Protein AF-A0A521THS9-F1 (afdb_monomer)

Mean predicted aligned error: 7.52 Å

Sequence (151 aa):
MSDEANQNALSSLLKSAKRLSQASDAANALISSIQASLVEANFGIEHWAYNDPLEISDNDAGEEEHLVLGFYKSSSGWCLATKMCAHGEDEEGTHIRSWSWNPLLKAPRETRIEALRIMPKFLASLEGRIQQATSQVETAVQKLALQREEK

Foldseek 3Di:
DVPVVVVVVVVVVVVVVVVLVVVLVVLLVVQVVVFVVVQVVVLPDKDKPPDPPPDPPPDDQDWDKDKIWIFDQDPVGTAIKIWIWTWGQDPVGIDIDIDDIDGLSPDDSVSSVVCVVCVVVRVVVVVVVSVVVVVVVVVVVVVVVVVVVVD

Structure (mmCIF, N/CA/C/O backbone):
data_AF-A0A521THS9-F1
#
_entry.id   AF-A0A521THS9-F1
#
loop_
_atom_site.group_PDB
_atom_site.id
_atom_site.type_symbol
_atom_site.label_atom_id
_atom_site.label_alt_id
_atom_site.label_comp_id
_atom_site.label_asym_id
_atom_site.label_entity_id
_atom_site.label_seq_id
_atom_site.pdbx_PDB_ins_code
_atom_site.Cartn_x
_atom_site.Cartn_y
_atom_site.Cartn_z
_atom_site.occupancy
_atom_site.B_iso_or_equiv
_atom_site.auth_seq_id
_atom_site.auth_comp_id
_atom_site.auth_asym_id
_atom_site.auth_atom_id
_atom_site.pdbx_PDB_model_num
ATOM 1 N N . MET A 1 1 ? 33.230 -9.260 -35.209 1.00 58.72 1 MET A N 1
ATOM 2 C CA . MET A 1 1 ? 32.559 -7.993 -34.829 1.00 58.72 1 MET A CA 1
ATOM 3 C C . MET A 1 1 ? 31.256 -8.200 -34.043 1.00 58.72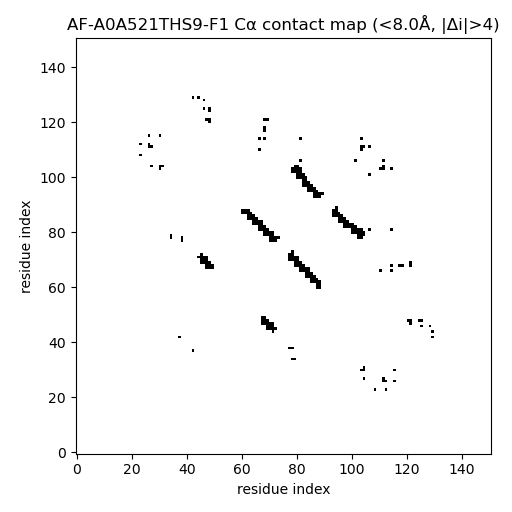 1 MET A C 1
ATOM 5 O O . MET A 1 1 ? 30.845 -7.266 -33.373 1.00 58.72 1 MET A O 1
ATOM 9 N N . SER A 1 2 ? 30.616 -9.381 -34.061 1.00 74.25 2 SER A N 1
ATOM 10 C CA . SER A 1 2 ? 29.400 -9.668 -33.270 1.00 74.25 2 SER A CA 1
ATOM 11 C C . SER A 1 2 ? 29.660 -9.835 -31.770 1.00 74.25 2 SER A C 1
ATOM 13 O O . SER A 1 2 ? 28.867 -9.380 -30.955 1.00 74.25 2 SER A O 1
ATOM 15 N N . ASP A 1 3 ? 30.776 -10.461 -31.399 1.00 82.69 3 ASP A N 1
ATOM 16 C CA . ASP A 1 3 ? 30.990 -10.898 -30.013 1.00 82.69 3 ASP A CA 1
ATOM 17 C C . ASP A 1 3 ? 31.348 -9.739 -29.083 1.00 82.69 3 ASP A C 1
ATOM 19 O O . ASP A 1 3 ? 30.838 -9.662 -27.970 1.00 82.69 3 ASP A O 1
ATOM 23 N N . GLU A 1 4 ? 32.141 -8.782 -29.562 1.00 88.94 4 GLU A N 1
ATOM 24 C CA . GLU A 1 4 ? 32.456 -7.553 -28.828 1.00 88.94 4 GLU A CA 1
ATOM 25 C C . GLU A 1 4 ? 31.216 -6.655 -28.669 1.00 88.94 4 GLU A C 1
ATOM 27 O O . GLU A 1 4 ? 30.963 -6.118 -27.591 1.00 88.94 4 GLU A O 1
ATOM 32 N N . ALA A 1 5 ? 30.380 -6.553 -29.710 1.00 90.31 5 ALA A N 1
ATOM 33 C CA . ALA A 1 5 ? 29.107 -5.837 -29.638 1.00 90.31 5 ALA A CA 1
ATOM 34 C C . ALA A 1 5 ? 28.151 -6.482 -28.617 1.00 90.31 5 ALA A C 1
ATOM 36 O O . ALA A 1 5 ? 27.562 -5.781 -27.792 1.00 90.31 5 ALA A O 1
ATOM 37 N N . ASN A 1 6 ? 28.060 -7.816 -28.609 1.00 92.12 6 ASN A N 1
ATOM 38 C CA . ASN A 1 6 ? 27.250 -8.567 -27.650 1.00 92.12 6 ASN A CA 1
ATOM 39 C C . ASN A 1 6 ? 27.776 -8.427 -26.211 1.00 92.12 6 ASN A C 1
ATOM 41 O O . ASN A 1 6 ? 26.988 -8.231 -25.284 1.00 92.12 6 ASN A O 1
ATOM 45 N N . GLN A 1 7 ? 29.097 -8.465 -26.006 1.00 94.12 7 GLN A N 1
ATOM 46 C CA . GLN A 1 7 ? 29.713 -8.254 -24.690 1.00 94.12 7 GLN A CA 1
ATOM 47 C C . GLN A 1 7 ? 29.462 -6.836 -24.160 1.00 94.12 7 GLN A C 1
ATOM 49 O O . GLN A 1 7 ? 29.123 -6.662 -22.985 1.00 94.12 7 GLN A O 1
ATOM 54 N N . ASN A 1 8 ? 29.552 -5.823 -25.025 1.00 93.44 8 ASN A N 1
ATOM 55 C CA . ASN A 1 8 ? 29.249 -4.439 -24.666 1.00 93.44 8 ASN A CA 1
ATOM 56 C C . ASN A 1 8 ? 27.765 -4.248 -24.312 1.00 93.44 8 ASN A C 1
ATOM 58 O O . ASN A 1 8 ? 27.454 -3.615 -23.296 1.00 93.44 8 ASN A O 1
ATOM 62 N N . ALA A 1 9 ? 26.850 -4.839 -25.088 1.00 93.88 9 ALA A N 1
ATOM 63 C CA . ALA A 1 9 ? 25.415 -4.808 -24.809 1.00 93.88 9 ALA A CA 1
ATOM 64 C C . ALA A 1 9 ? 25.079 -5.470 -23.462 1.00 93.88 9 ALA A C 1
ATOM 66 O O . ALA A 1 9 ? 24.365 -4.885 -22.643 1.00 93.88 9 ALA A O 1
ATOM 67 N N . LEU A 1 10 ? 25.660 -6.642 -23.184 1.00 95.50 10 LEU A N 1
ATOM 68 C CA . LEU A 1 10 ? 25.470 -7.349 -21.918 1.00 95.50 10 LEU A CA 1
ATOM 69 C C . LEU A 1 10 ? 26.016 -6.548 -20.726 1.00 95.50 10 LEU A C 1
ATOM 71 O O . LEU A 1 10 ? 25.335 -6.408 -19.711 1.00 95.50 10 LEU A O 1
ATOM 75 N N . SER A 1 11 ? 27.212 -5.969 -20.851 1.00 95.19 11 SER A N 1
ATOM 76 C CA . SER A 1 11 ? 27.802 -5.111 -19.813 1.00 95.19 11 SER A CA 1
ATOM 77 C C . SER A 1 11 ? 26.915 -3.901 -19.497 1.00 95.19 11 SER A C 1
ATOM 79 O O . SER A 1 11 ? 26.701 -3.565 -18.328 1.00 95.19 11 SER A O 1
ATOM 81 N N . SER A 1 12 ? 26.342 -3.272 -20.527 1.00 95.62 12 SER A N 1
ATOM 82 C CA . SER A 1 12 ? 25.393 -2.165 -20.368 1.00 95.62 12 SER A CA 1
ATOM 83 C C . SER A 1 12 ? 24.108 -2.607 -19.655 1.00 95.62 12 SER A C 1
ATOM 85 O O . SER A 1 12 ? 23.692 -1.977 -18.679 1.00 95.62 12 SER A O 1
ATOM 87 N N . LEU A 1 13 ? 23.527 -3.740 -20.064 1.00 96.44 13 LEU A N 1
ATOM 88 C CA . LEU A 1 13 ? 22.335 -4.312 -19.434 1.00 96.44 13 LEU A CA 1
ATOM 89 C C . LEU A 1 13 ? 22.564 -4.615 -17.946 1.00 96.44 13 LEU A C 1
ATOM 91 O O . LEU A 1 13 ? 21.746 -4.237 -17.109 1.00 96.44 13 LEU A O 1
ATOM 95 N N . LEU A 1 14 ? 23.697 -5.232 -17.597 1.00 97.25 14 LEU A N 1
ATOM 96 C CA . LEU A 1 14 ? 24.047 -5.553 -16.209 1.00 97.25 14 LEU A CA 1
ATOM 97 C C . LEU A 1 14 ? 24.211 -4.294 -15.344 1.00 97.25 14 LEU A C 1
ATOM 99 O O . LEU A 1 14 ? 23.774 -4.273 -14.190 1.00 97.25 14 LEU A O 1
ATOM 103 N N . LYS A 1 15 ? 24.785 -3.215 -15.895 1.00 96.94 15 LYS A N 1
ATOM 104 C CA . LYS A 1 15 ? 24.865 -1.914 -15.206 1.00 96.94 15 LYS A CA 1
ATOM 105 C C . LYS A 1 15 ? 23.474 -1.333 -14.939 1.00 96.94 15 LYS A C 1
ATOM 107 O O . LYS A 1 15 ? 23.216 -0.875 -13.824 1.00 96.94 15 LYS A O 1
ATOM 112 N N . SER A 1 16 ? 22.576 -1.381 -15.922 1.00 96.00 16 SER A N 1
ATOM 113 C CA . SER A 1 16 ? 21.187 -0.928 -15.770 1.00 96.00 16 SER A CA 1
ATOM 114 C C . SER A 1 16 ? 20.418 -1.768 -14.749 1.00 96.00 16 SER A C 1
ATOM 116 O O . SER A 1 16 ? 19.759 -1.211 -13.872 1.00 96.00 16 SER A O 1
ATOM 118 N N . ALA A 1 17 ? 20.574 -3.093 -14.779 1.00 95.31 17 ALA A N 1
ATOM 119 C CA . ALA A 1 17 ? 19.963 -3.999 -13.809 1.00 95.31 17 ALA A CA 1
ATOM 120 C C . ALA A 1 17 ? 20.438 -3.715 -12.374 1.00 95.31 17 ALA A C 1
ATOM 122 O O . ALA A 1 17 ? 19.628 -3.688 -11.445 1.00 95.31 17 ALA A O 1
ATOM 123 N N . LYS A 1 18 ? 21.735 -3.430 -12.186 1.00 96.06 18 LYS A N 1
ATOM 124 C CA . LYS A 1 18 ? 22.288 -3.041 -10.880 1.00 96.06 18 LYS A CA 1
ATOM 125 C C . LYS A 1 18 ? 21.671 -1.739 -10.367 1.00 96.06 18 LYS A C 1
ATOM 127 O O . LYS A 1 18 ? 21.271 -1.680 -9.207 1.00 96.06 18 LYS A O 1
ATOM 132 N N . ARG A 1 19 ? 21.552 -0.723 -11.228 1.00 95.31 19 ARG A N 1
ATOM 133 C CA . ARG A 1 19 ? 20.900 0.554 -10.885 1.00 95.31 19 ARG A CA 1
ATOM 134 C C . ARG A 1 19 ? 19.435 0.360 -10.494 1.00 95.31 19 ARG A C 1
ATOM 136 O O . ARG A 1 19 ? 19.011 0.881 -9.467 1.00 95.31 19 ARG A O 1
ATOM 143 N N . LEU A 1 20 ? 18.684 -0.426 -11.269 1.00 92.25 20 LEU A N 1
ATOM 144 C CA . LEU A 1 20 ? 17.288 -0.747 -10.966 1.00 92.25 20 LEU A CA 1
ATOM 145 C C . LEU A 1 20 ? 17.150 -1.480 -9.625 1.00 92.25 20 LEU A C 1
ATOM 147 O O . LEU A 1 20 ? 16.238 -1.180 -8.861 1.00 92.25 20 LEU A O 1
ATOM 151 N N . SER A 1 21 ? 18.059 -2.410 -9.316 1.00 92.75 21 SER A N 1
ATOM 152 C CA . SER A 1 21 ? 18.060 -3.094 -8.019 1.00 92.75 21 SER A CA 1
ATOM 153 C C . SER A 1 21 ? 18.252 -2.108 -6.869 1.00 92.75 21 SER A C 1
ATOM 155 O O . SER A 1 21 ? 17.438 -2.091 -5.957 1.00 92.75 21 SER A O 1
ATOM 157 N N . GLN A 1 22 ? 19.258 -1.231 -6.957 1.00 93.56 22 GLN A N 1
ATOM 158 C CA . GLN A 1 22 ? 19.535 -0.229 -5.922 1.00 93.56 22 GLN A CA 1
ATOM 159 C C . GLN A 1 22 ? 18.347 0.720 -5.701 1.00 93.56 22 GLN A C 1
ATOM 161 O O . GLN A 1 22 ? 17.970 0.992 -4.563 1.00 93.56 22 GLN A O 1
ATOM 166 N N . ALA A 1 23 ? 17.720 1.192 -6.782 1.00 91.81 23 ALA A N 1
ATOM 167 C CA . ALA A 1 23 ? 16.517 2.017 -6.689 1.00 91.81 23 ALA A CA 1
ATOM 168 C C . ALA A 1 23 ? 15.331 1.241 -6.083 1.00 91.81 23 ALA A C 1
ATOM 170 O O . ALA A 1 23 ? 14.595 1.774 -5.253 1.00 91.81 23 ALA A O 1
ATOM 171 N N . SER A 1 24 ? 15.167 -0.036 -6.446 1.00 91.56 24 SER A N 1
ATOM 172 C CA . SER A 1 24 ? 14.142 -0.906 -5.861 1.00 91.56 24 SER A CA 1
ATOM 173 C C . SER A 1 24 ? 14.371 -1.166 -4.369 1.00 91.56 24 SER A C 1
ATOM 175 O O . SER A 1 24 ? 13.393 -1.374 -3.652 1.00 91.56 24 SER A O 1
ATOM 177 N N . ASP A 1 25 ? 15.615 -1.201 -3.897 1.00 93.19 25 ASP A N 1
ATOM 178 C CA . ASP A 1 25 ? 15.917 -1.401 -2.477 1.00 93.19 25 ASP A CA 1
ATOM 179 C C . ASP A 1 25 ? 15.510 -0.167 -1.662 1.00 93.19 25 ASP A C 1
ATOM 181 O O . ASP A 1 25 ? 14.880 -0.295 -0.611 1.00 93.19 25 ASP A O 1
ATOM 185 N N . ALA A 1 26 ? 15.757 1.034 -2.196 1.00 93.00 26 ALA A N 1
ATOM 186 C CA . ALA A 1 26 ? 15.265 2.279 -1.607 1.00 93.00 26 ALA A CA 1
ATOM 187 C C . ALA A 1 26 ? 13.726 2.331 -1.571 1.00 93.00 26 ALA A C 1
ATOM 189 O O . ALA A 1 26 ? 13.142 2.689 -0.548 1.00 93.00 26 ALA A O 1
ATOM 190 N N . ALA A 1 27 ? 13.060 1.902 -2.650 1.00 93.62 27 ALA A N 1
ATOM 191 C CA . ALA A 1 27 ? 11.602 1.783 -2.691 1.00 93.62 27 ALA A CA 1
ATOM 192 C C . ALA A 1 27 ? 11.068 0.828 -1.605 1.00 93.62 27 ALA A C 1
ATOM 194 O O . ALA A 1 27 ? 10.101 1.148 -0.916 1.00 93.62 27 ALA A O 1
ATOM 195 N N . ASN A 1 28 ? 11.724 -0.317 -1.397 1.00 95.81 28 ASN A N 1
ATOM 196 C CA . ASN A 1 28 ? 11.360 -1.269 -0.344 1.00 95.81 28 ASN A CA 1
ATOM 197 C C . ASN A 1 28 ? 11.517 -0.697 1.058 1.00 95.81 28 ASN A C 1
ATOM 199 O O . ASN A 1 28 ? 10.644 -0.915 1.901 1.00 95.81 28 ASN A O 1
ATOM 203 N N . ALA A 1 29 ? 12.611 0.021 1.310 1.00 96.38 29 ALA A N 1
ATOM 204 C CA . ALA A 1 29 ? 12.836 0.673 2.591 1.00 96.38 29 ALA A CA 1
ATOM 205 C C . ALA A 1 29 ? 11.719 1.684 2.889 1.00 96.38 29 ALA A C 1
ATOM 207 O O . ALA A 1 29 ? 11.156 1.670 3.983 1.00 96.38 29 ALA A O 1
ATOM 208 N N . LEU A 1 30 ? 11.330 2.487 1.893 1.00 97.25 30 LEU A N 1
ATOM 209 C CA . LEU A 1 30 ? 10.247 3.458 2.034 1.00 97.25 30 LEU A CA 1
ATOM 210 C C . LEU A 1 30 ? 8.893 2.783 2.299 1.00 97.25 30 LEU A C 1
ATOM 212 O O . LEU A 1 30 ? 8.213 3.145 3.255 1.00 97.25 30 LEU A O 1
ATOM 216 N N . ILE A 1 31 ? 8.523 1.766 1.512 1.00 97.94 31 ILE A N 1
ATOM 217 C CA . ILE A 1 31 ? 7.279 1.001 1.721 1.00 97.94 31 ILE A CA 1
ATOM 218 C C . ILE A 1 31 ? 7.255 0.375 3.120 1.00 97.94 31 ILE A C 1
ATOM 220 O O . ILE A 1 31 ? 6.235 0.433 3.804 1.00 97.94 31 ILE A O 1
ATOM 224 N N . SER A 1 32 ? 8.377 -0.203 3.558 1.00 97.88 32 SER A N 1
ATOM 225 C CA . SER A 1 32 ? 8.487 -0.824 4.882 1.00 97.88 32 SER A CA 1
ATOM 226 C C . SER A 1 32 ? 8.309 0.202 5.997 1.00 97.88 32 SER A C 1
ATOM 228 O O . SER A 1 32 ? 7.576 -0.061 6.946 1.00 97.88 32 SER A O 1
ATOM 230 N N . SER A 1 33 ? 8.927 1.380 5.859 1.00 98.25 33 SER A N 1
ATOM 231 C CA . SER A 1 33 ? 8.786 2.481 6.815 1.00 98.25 33 SER A CA 1
ATOM 232 C C . SER A 1 33 ? 7.337 2.951 6.917 1.00 98.25 33 SER A C 1
ATOM 234 O O . SER A 1 33 ? 6.815 3.061 8.021 1.00 98.25 33 SER A O 1
ATOM 236 N N . ILE A 1 34 ? 6.670 3.185 5.781 1.00 97.75 34 ILE A N 1
ATOM 237 C CA . ILE A 1 34 ? 5.267 3.623 5.758 1.00 97.75 34 ILE A CA 1
ATOM 238 C C . ILE A 1 34 ? 4.374 2.561 6.399 1.00 97.75 34 ILE A C 1
ATOM 240 O O . ILE A 1 34 ? 3.568 2.880 7.269 1.00 97.75 34 ILE A O 1
ATOM 244 N N . GLN A 1 35 ? 4.530 1.291 6.012 1.00 97.44 35 GLN A N 1
ATOM 245 C CA . GLN A 1 35 ? 3.747 0.205 6.596 1.00 97.44 35 GLN A CA 1
ATOM 246 C C . GLN A 1 35 ? 3.943 0.121 8.112 1.00 97.44 35 GLN A C 1
ATOM 248 O O . GLN A 1 35 ? 2.959 -0.031 8.828 1.00 97.44 35 GLN A O 1
ATOM 253 N N . ALA A 1 36 ? 5.181 0.225 8.601 1.00 97.69 36 ALA A N 1
ATOM 254 C CA . ALA A 1 36 ? 5.469 0.194 10.031 1.00 97.69 36 ALA A CA 1
ATOM 255 C C . ALA A 1 36 ? 4.741 1.323 10.773 1.00 97.69 36 ALA A C 1
ATOM 257 O O . ALA A 1 36 ? 4.049 1.043 11.748 1.00 97.69 36 ALA A O 1
ATOM 258 N N . SER A 1 37 ? 4.802 2.556 10.261 1.00 97.75 37 SER A N 1
ATOM 259 C CA . SER A 1 37 ? 4.088 3.696 10.849 1.00 97.75 37 SER A CA 1
ATOM 260 C C . SER A 1 37 ? 2.568 3.502 10.855 1.00 97.75 37 SER A C 1
ATOM 262 O O . SER A 1 37 ? 1.913 3.813 11.846 1.00 97.75 37 SER A O 1
ATOM 264 N N . LEU A 1 38 ? 1.990 2.948 9.783 1.00 96.50 38 LEU A N 1
ATOM 265 C CA . LEU A 1 38 ? 0.552 2.652 9.729 1.00 96.50 38 LEU A CA 1
ATOM 266 C C . LEU A 1 38 ? 0.143 1.562 10.731 1.00 96.50 38 LEU A C 1
ATOM 268 O O . LEU A 1 38 ? -0.906 1.663 11.361 1.00 96.50 38 LEU A O 1
ATOM 272 N N . VAL A 1 39 ? 0.966 0.523 10.891 1.00 96.62 39 VAL A N 1
ATOM 273 C CA . VAL A 1 39 ? 0.731 -0.544 11.875 1.00 96.62 39 VAL A CA 1
ATOM 274 C C . VAL A 1 39 ? 0.832 -0.002 13.300 1.00 96.62 39 VAL A C 1
ATOM 276 O O . VAL A 1 39 ? -0.022 -0.315 14.126 1.00 96.62 39 VAL A O 1
ATOM 279 N N . GLU A 1 40 ? 1.841 0.823 13.579 1.00 97.44 40 GLU A N 1
ATOM 280 C CA . GLU A 1 40 ? 2.059 1.455 14.884 1.00 97.44 40 GLU A CA 1
ATOM 281 C C . GLU A 1 40 ? 0.904 2.383 15.277 1.00 97.44 40 GLU A C 1
ATOM 283 O O . GLU A 1 40 ? 0.475 2.373 16.429 1.00 97.44 40 GLU A O 1
ATOM 288 N N . ALA A 1 41 ? 0.336 3.114 14.312 1.00 96.25 41 ALA A N 1
ATOM 289 C CA . ALA A 1 41 ? -0.829 3.967 14.537 1.00 96.25 41 ALA A CA 1
ATOM 290 C C . ALA A 1 41 ? -2.084 3.191 14.989 1.00 96.25 41 ALA A C 1
ATOM 292 O O . ALA A 1 41 ? -3.002 3.793 15.541 1.00 96.25 41 ALA A O 1
ATOM 293 N N . ASN A 1 42 ? -2.133 1.869 14.770 1.00 93.88 42 ASN A N 1
ATOM 294 C CA . ASN A 1 42 ? -3.132 0.946 15.317 1.00 93.88 42 ASN A CA 1
ATOM 295 C C . ASN A 1 42 ? -4.603 1.394 15.153 1.00 93.88 42 ASN A C 1
ATOM 297 O O . ASN A 1 42 ? -5.444 1.156 16.018 1.00 93.88 42 ASN A O 1
ATOM 301 N N . PHE A 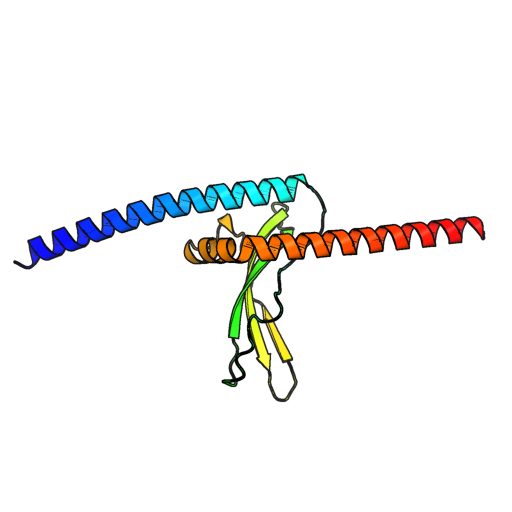1 43 ? -4.942 2.023 14.026 1.00 90.81 43 PHE A N 1
ATOM 302 C CA . PHE A 1 43 ? -6.306 2.501 13.762 1.00 90.81 43 PHE A CA 1
ATOM 303 C C . PHE A 1 43 ? -7.309 1.369 13.471 1.00 90.81 43 PHE A C 1
ATOM 305 O O . PHE A 1 43 ? -8.514 1.588 13.519 1.00 90.81 43 PHE A O 1
ATOM 312 N N . GLY A 1 44 ? -6.834 0.152 13.178 1.00 90.56 44 GLY A N 1
ATOM 313 C CA . GLY A 1 44 ? -7.669 -1.056 13.153 1.00 90.56 44 GLY A CA 1
ATOM 314 C C . GLY A 1 44 ? -8.738 -1.114 12.055 1.00 90.56 44 GLY A C 1
ATOM 315 O O . GLY A 1 44 ? -9.674 -1.901 12.176 1.00 90.56 44 GLY A O 1
ATOM 316 N N . ILE A 1 45 ? -8.611 -0.312 10.996 1.00 93.00 45 ILE A N 1
ATOM 317 C CA . ILE A 1 45 ? -9.562 -0.257 9.882 1.00 93.00 45 ILE A CA 1
ATOM 318 C C . ILE A 1 45 ? -8.903 -0.648 8.562 1.00 93.00 45 ILE A C 1
ATOM 320 O O . ILE A 1 45 ? -7.786 -0.236 8.254 1.00 93.00 45 ILE A O 1
ATOM 324 N N . GLU A 1 46 ? -9.615 -1.452 7.776 1.00 95.06 46 GLU A N 1
ATOM 325 C CA . GLU A 1 46 ? -9.227 -1.741 6.399 1.00 95.06 46 GLU A CA 1
ATOM 326 C C . GLU A 1 46 ? -9.624 -0.587 5.486 1.00 95.06 46 GLU A C 1
ATOM 328 O O . GLU A 1 46 ? -10.685 0.023 5.649 1.00 95.06 46 GLU A O 1
ATOM 333 N N . HIS A 1 47 ? -8.770 -0.308 4.507 1.00 94.38 47 HIS A N 1
ATOM 334 C CA . HIS A 1 47 ? -9.025 0.716 3.506 1.00 94.38 47 HIS A CA 1
ATOM 335 C C . HIS A 1 47 ? -8.364 0.342 2.191 1.00 94.38 47 HIS A C 1
ATOM 337 O O . HIS A 1 47 ? -7.186 -0.004 2.161 1.00 94.38 47 HIS A O 1
ATOM 343 N N . TRP A 1 48 ? -9.106 0.462 1.102 1.00 92.94 48 TRP A N 1
ATOM 344 C CA . TRP A 1 48 ? -8.588 0.339 -0.253 1.00 92.94 48 TRP A CA 1
ATOM 345 C C . TRP A 1 48 ? -8.820 1.681 -0.931 1.00 92.94 48 TRP A C 1
ATOM 347 O O . TRP A 1 48 ? -9.963 2.132 -0.984 1.00 92.94 48 TRP A O 1
ATOM 357 N N . ALA A 1 49 ? -7.762 2.316 -1.444 1.00 85.00 49 ALA A N 1
ATOM 358 C CA . ALA A 1 49 ? -7.908 3.498 -2.287 1.00 85.00 49 ALA A CA 1
ATOM 359 C C . ALA A 1 49 ? -8.419 3.062 -3.657 1.00 85.00 49 ALA A C 1
ATOM 361 O O . ALA A 1 49 ? -7.681 3.020 -4.641 1.00 85.00 49 ALA A O 1
ATOM 362 N N . TYR A 1 50 ? -9.705 2.732 -3.695 1.00 69.44 50 TYR A N 1
ATOM 363 C CA . TYR A 1 50 ? -10.515 2.953 -4.872 1.00 69.44 50 TYR A CA 1
ATOM 364 C C . TYR A 1 50 ? -10.544 4.464 -5.057 1.00 69.44 50 TYR A C 1
ATOM 366 O O . TYR A 1 50 ? -11.385 5.155 -4.489 1.00 69.44 50 TYR A O 1
ATOM 374 N N . ASN A 1 51 ? -9.556 5.001 -5.771 1.00 53.09 51 ASN A N 1
ATOM 375 C CA . ASN A 1 51 ? -9.838 6.257 -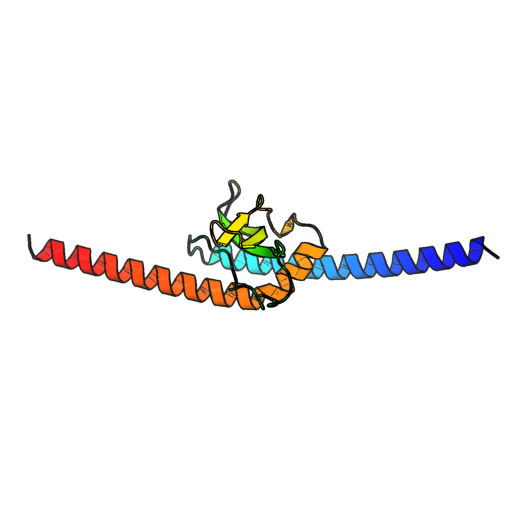6.432 1.00 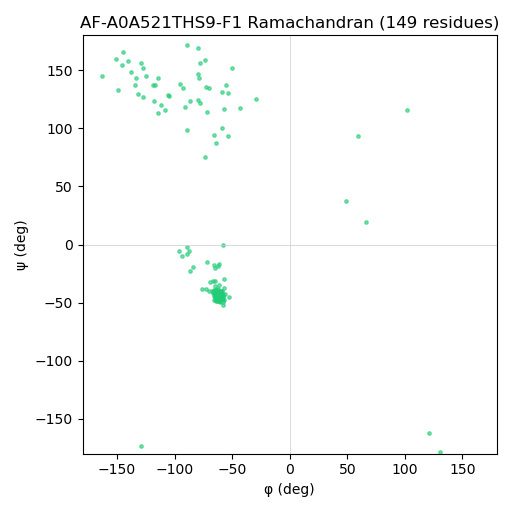53.09 51 ASN A CA 1
ATOM 376 C C . ASN A 1 51 ? -11.028 5.967 -7.345 1.00 53.09 51 ASN A C 1
ATOM 378 O O . ASN A 1 51 ? -11.019 4.965 -8.067 1.00 53.09 51 ASN A O 1
ATOM 382 N N . ASP A 1 52 ? -12.029 6.839 -7.267 1.00 45.94 52 ASP A N 1
ATOM 383 C CA . ASP A 1 52 ? -12.870 7.190 -8.407 1.00 45.94 52 ASP A CA 1
ATOM 384 C C . ASP A 1 52 ? -12.018 7.035 -9.679 1.00 45.94 52 ASP A C 1
ATOM 386 O O . ASP A 1 52 ? -10.890 7.557 -9.672 1.00 45.94 52 ASP A O 1
ATOM 390 N N . PRO A 1 53 ? -12.456 6.248 -10.681 1.00 41.00 53 PRO A N 1
ATOM 391 C CA . PRO A 1 53 ? -11.660 5.951 -11.867 1.00 41.00 53 PRO A CA 1
ATOM 392 C C . PRO A 1 53 ? -10.987 7.235 -12.347 1.00 41.00 53 PRO A C 1
ATOM 394 O O . PRO A 1 53 ? -11.644 8.244 -12.607 1.00 41.00 53 PRO A O 1
ATOM 397 N N . LEU A 1 54 ? -9.651 7.234 -12.325 1.00 37.72 54 LEU A N 1
ATOM 398 C CA . LEU A 1 54 ? -8.859 8.348 -12.824 1.00 37.72 54 LEU A CA 1
ATOM 399 C C . LEU A 1 54 ? -9.124 8.401 -14.324 1.00 37.72 54 LEU A C 1
ATOM 401 O O . LEU A 1 54 ? -8.476 7.674 -15.058 1.00 37.72 54 LEU A O 1
ATOM 405 N N . GLU A 1 55 ? -10.094 9.227 -14.711 1.00 39.69 55 GLU A N 1
ATOM 406 C CA . GLU A 1 55 ? -10.606 9.358 -16.074 1.00 39.69 55 GLU A CA 1
ATOM 407 C C . GLU A 1 55 ? -11.165 8.032 -16.609 1.00 39.69 55 GLU A C 1
ATOM 409 O O . GLU A 1 55 ? -10.451 7.239 -17.211 1.00 39.69 55 GLU A O 1
ATOM 414 N N . ILE A 1 56 ? -12.480 7.822 -16.456 1.00 44.16 56 ILE A N 1
ATOM 415 C CA . ILE A 1 56 ? -13.203 7.019 -17.449 1.00 44.16 56 ILE A CA 1
ATOM 416 C C . ILE A 1 56 ? -12.976 7.760 -18.766 1.00 44.16 56 ILE A C 1
ATOM 418 O O . ILE A 1 56 ? -13.558 8.819 -19.006 1.00 44.16 56 ILE A O 1
ATOM 422 N N . SER A 1 57 ? -12.034 7.278 -19.569 1.00 42.78 57 SER A N 1
ATOM 423 C CA . SER A 1 57 ? -11.954 7.668 -20.964 1.00 42.78 57 SER A CA 1
ATOM 424 C C . SER A 1 57 ? -13.305 7.306 -21.571 1.00 42.78 57 SER A C 1
ATOM 426 O O . SER A 1 57 ? -13.644 6.129 -21.630 1.00 42.78 57 SER A O 1
ATOM 428 N N . ASP A 1 58 ? -14.061 8.298 -22.049 1.00 47.47 58 ASP A N 1
ATOM 429 C CA . ASP A 1 58 ? -15.323 8.108 -22.792 1.00 47.47 58 ASP A CA 1
ATOM 430 C C . ASP A 1 58 ? -15.156 7.247 -24.067 1.00 47.47 58 ASP A C 1
ATOM 432 O O . ASP A 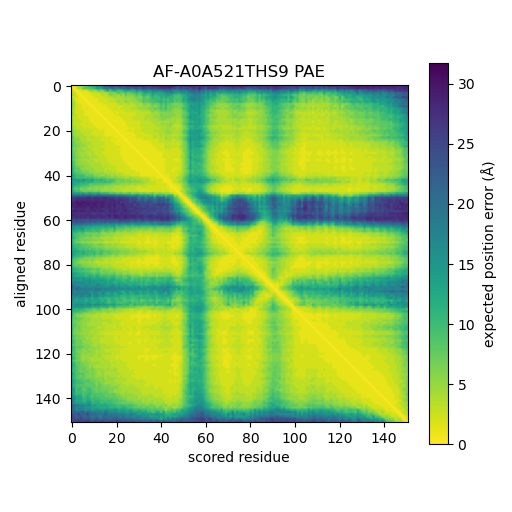1 58 ? -16.113 7.018 -24.807 1.00 47.47 58 ASP A O 1
ATOM 436 N N . ASN A 1 59 ? -13.940 6.783 -24.358 1.00 48.12 59 ASN A N 1
ATOM 437 C CA . ASN A 1 59 ? -13.644 5.913 -25.475 1.00 48.12 59 ASN A CA 1
ATOM 438 C C . ASN A 1 59 ? -13.332 4.491 -25.011 1.00 48.12 59 ASN A C 1
ATOM 440 O O . ASN A 1 59 ? -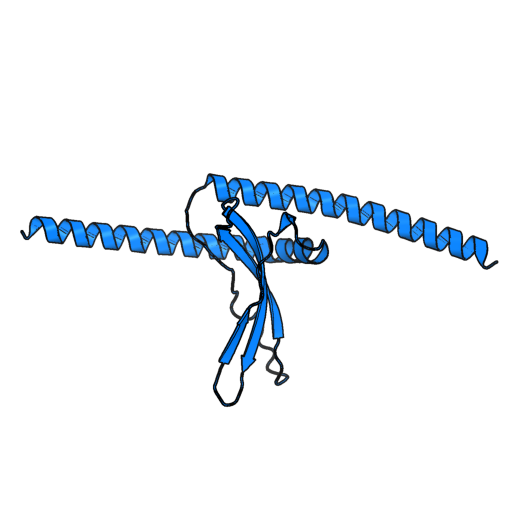12.289 4.233 -24.412 1.00 48.12 59 ASN A O 1
ATOM 444 N N . ASP A 1 60 ? -14.234 3.622 -25.460 1.00 47.91 60 ASP A N 1
ATOM 445 C CA . ASP A 1 60 ? -14.175 2.176 -25.637 1.00 47.91 60 ASP A CA 1
ATOM 446 C C . ASP A 1 60 ? -14.865 1.335 -24.561 1.00 47.91 60 ASP A C 1
ATOM 448 O O . ASP A 1 60 ? -14.466 1.254 -23.406 1.00 47.91 60 ASP A O 1
ATOM 452 N N . ALA A 1 61 ? -15.905 0.636 -25.022 1.00 51.44 61 ALA A N 1
ATOM 453 C CA . ALA A 1 61 ? -16.508 -0.509 -24.366 1.00 51.44 61 ALA A CA 1
ATOM 454 C C . ALA A 1 61 ? -15.418 -1.557 -24.071 1.00 51.44 61 ALA A C 1
ATOM 456 O O . ALA A 1 61 ? -15.071 -2.375 -24.925 1.00 51.44 61 ALA A O 1
ATOM 457 N N . GLY A 1 62 ? -14.846 -1.504 -22.871 1.00 58.69 62 GLY A N 1
ATOM 458 C CA . GLY A 1 62 ? -13.772 -2.384 -22.436 1.00 58.69 62 GLY A CA 1
ATOM 459 C C . GLY A 1 62 ? -13.611 -2.367 -20.921 1.00 58.69 62 GLY A C 1
ATOM 460 O O . GLY A 1 62 ? -13.814 -1.345 -20.275 1.00 58.69 62 GLY A O 1
ATOM 461 N N . GLU A 1 63 ? -13.266 -3.522 -20.349 1.00 67.38 63 GLU A N 1
ATOM 462 C CA . GLU A 1 63 ? -12.909 -3.625 -18.933 1.00 67.38 63 GLU A CA 1
ATOM 463 C C . GLU A 1 63 ? -11.535 -2.969 -18.711 1.00 67.38 63 GLU A C 1
ATOM 465 O O . GLU A 1 63 ? -10.533 -3.474 -19.223 1.00 67.38 63 GLU A O 1
ATOM 470 N N . GLU A 1 64 ? -11.461 -1.863 -17.960 1.00 73.12 64 GLU A N 1
ATOM 471 C CA . GLU A 1 64 ? -10.176 -1.228 -17.636 1.00 73.12 64 GLU A CA 1
ATOM 472 C C . GLU A 1 64 ? -9.617 -1.782 -16.321 1.00 73.12 64 GLU A C 1
ATOM 474 O O . GLU A 1 64 ? -10.233 -1.671 -15.257 1.00 73.12 64 GLU A O 1
ATOM 479 N N . GLU A 1 65 ? -8.444 -2.415 -16.399 1.00 81.12 65 GLU A N 1
ATOM 480 C CA . GLU A 1 65 ? -7.747 -2.976 -15.245 1.00 81.12 65 GLU A CA 1
ATOM 481 C C . GLU A 1 65 ? -6.863 -1.930 -14.558 1.00 81.12 65 GLU A C 1
ATOM 483 O O . GLU A 1 65 ? -5.914 -1.404 -15.138 1.00 81.12 65 GLU A O 1
ATOM 488 N N . HIS A 1 66 ? -7.088 -1.716 -13.264 1.00 83.44 66 HIS A N 1
ATOM 489 C CA . HIS A 1 66 ? -6.296 -0.806 -12.449 1.00 83.44 66 HIS A CA 1
ATOM 490 C C . HIS A 1 66 ? -5.722 -1.487 -11.209 1.00 83.44 66 HIS A C 1
ATOM 492 O O . HIS A 1 66 ? -6.349 -2.331 -10.559 1.00 83.44 66 HIS A O 1
ATOM 498 N N . LEU A 1 67 ? -4.517 -1.058 -10.837 1.00 87.12 67 LEU A N 1
ATOM 499 C CA . LEU A 1 67 ? -3.883 -1.434 -9.582 1.00 87.12 67 LEU A CA 1
ATOM 500 C C . LEU A 1 67 ? -4.482 -0.627 -8.426 1.00 87.12 67 LEU A C 1
ATOM 502 O O . LEU A 1 67 ? -4.366 0.595 -8.379 1.00 87.12 67 LEU A O 1
ATOM 506 N N . VAL A 1 68 ? -5.039 -1.322 -7.440 1.00 90.81 68 VAL A N 1
ATOM 507 C CA . VAL A 1 68 ? -5.585 -0.721 -6.221 1.00 90.81 68 VAL A CA 1
ATOM 508 C C . VAL A 1 68 ? -4.640 -0.980 -5.054 1.00 90.81 68 VAL A C 1
ATOM 510 O O . VAL A 1 68 ? -4.261 -2.125 -4.793 1.00 90.81 68 VAL A O 1
ATOM 513 N N . LEU A 1 69 ? -4.283 0.083 -4.332 1.00 94.94 69 LEU A N 1
ATOM 514 C CA . LEU A 1 69 ? -3.500 0.033 -3.096 1.00 94.94 69 LEU A CA 1
ATOM 515 C C . LEU A 1 69 ? -4.431 0.036 -1.882 1.00 94.94 69 LEU A C 1
ATOM 517 O O . LEU A 1 69 ? -5.400 0.792 -1.831 1.00 94.94 69 LEU A O 1
ATOM 521 N N . GLY A 1 70 ? -4.122 -0.786 -0.886 1.00 95.31 70 GLY A N 1
ATOM 522 C CA . GLY A 1 70 ? -4.868 -0.834 0.362 1.00 95.31 70 GLY A CA 1
ATOM 523 C C . GLY A 1 70 ? -4.013 -1.110 1.585 1.00 95.31 70 GLY A C 1
ATOM 524 O O . GLY A 1 70 ? -2.868 -1.553 1.488 1.00 95.31 70 GLY A O 1
ATOM 525 N N . PHE A 1 71 ? -4.609 -0.874 2.748 1.00 96.88 71 PHE A N 1
ATOM 526 C CA . PHE A 1 71 ? -4.154 -1.353 4.042 1.00 96.88 71 PHE A CA 1
ATOM 527 C C . PHE A 1 71 ? -5.154 -2.388 4.552 1.00 96.88 71 PHE A C 1
ATOM 529 O O . PHE A 1 71 ? -6.346 -2.107 4.680 1.00 96.88 71 PHE A O 1
ATOM 536 N N . TYR A 1 72 ? -4.668 -3.603 4.782 1.00 95.25 72 TYR A N 1
ATOM 537 C CA . TYR A 1 72 ? -5.507 -4.792 4.915 1.00 95.25 72 TYR A CA 1
ATOM 538 C C . TYR A 1 72 ? -5.036 -5.694 6.058 1.00 95.25 72 TYR A C 1
ATOM 540 O O . TYR A 1 72 ? -3.829 -5.786 6.328 1.00 95.25 72 TYR A O 1
ATOM 548 N N . LYS A 1 73 ? -5.970 -6.397 6.716 1.00 96.00 73 LYS A N 1
ATOM 549 C CA . LYS A 1 73 ? -5.656 -7.355 7.777 1.00 96.00 73 LYS A CA 1
ATOM 550 C C . LYS A 1 73 ? -5.416 -8.752 7.199 1.00 96.00 73 LYS A C 1
ATOM 552 O O . LYS A 1 73 ? -6.326 -9.544 6.980 1.00 96.00 73 LYS A O 1
ATOM 557 N N . SER A 1 74 ? -4.144 -9.099 7.016 1.00 92.69 74 SER A N 1
ATOM 558 C CA . SER A 1 74 ? -3.735 -10.469 6.688 1.00 92.69 74 SER A CA 1
ATOM 559 C C . SER A 1 74 ? -3.706 -11.381 7.924 1.00 92.69 74 SER A C 1
ATOM 561 O O . SER A 1 74 ? -3.695 -10.914 9.068 1.00 92.69 74 SER A O 1
ATOM 563 N N . SER A 1 75 ? -3.569 -12.692 7.695 1.00 92.25 75 SER A N 1
ATOM 564 C CA . SER A 1 75 ? -3.291 -13.676 8.753 1.00 92.25 75 SER A CA 1
ATOM 565 C C . SER A 1 75 ? -2.007 -13.374 9.536 1.00 92.25 75 SER A C 1
ATOM 567 O O . SER A 1 75 ? -1.926 -13.679 10.721 1.00 92.25 75 SER A O 1
ATOM 569 N N . SER A 1 76 ? -1.020 -12.732 8.900 1.00 91.50 76 SER A N 1
ATOM 570 C CA . SER A 1 76 ? 0.246 -12.331 9.528 1.00 91.50 76 SER A CA 1
ATOM 571 C C . SER A 1 76 ? 0.213 -10.964 10.216 1.00 91.50 76 SER A C 1
ATOM 573 O O . SER A 1 76 ? 1.196 -10.581 10.841 1.00 91.50 76 SER A O 1
ATOM 575 N N . GLY A 1 77 ? -0.884 -10.210 10.105 1.00 95.00 77 GLY A N 1
ATOM 576 C CA . GLY A 1 77 ? -0.940 -8.837 10.600 1.00 95.00 77 GLY A CA 1
ATOM 577 C C . GLY A 1 77 ? -1.476 -7.839 9.585 1.00 95.00 77 GLY A C 1
ATOM 578 O O . GLY A 1 77 ? -1.858 -8.189 8.470 1.00 95.00 77 GLY A O 1
ATOM 579 N N . TRP A 1 78 ? -1.511 -6.583 10.005 1.00 97.50 78 TRP A N 1
ATOM 580 C CA . TRP A 1 78 ? -1.848 -5.462 9.140 1.00 97.50 78 TRP A CA 1
ATOM 581 C C . TRP A 1 78 ? -0.697 -5.171 8.173 1.00 97.50 78 TRP A C 1
ATOM 583 O O . TRP A 1 78 ? 0.467 -5.169 8.579 1.00 97.50 78 TRP A O 1
ATOM 593 N N . CYS A 1 79 ? -1.003 -4.949 6.897 1.00 97.31 79 CYS A N 1
ATOM 594 C CA . CYS A 1 79 ? 0.007 -4.637 5.890 1.00 97.31 79 CYS A CA 1
ATOM 595 C C . CYS A 1 79 ? -0.544 -3.769 4.760 1.00 97.31 79 CYS A C 1
ATOM 597 O O . CYS A 1 79 ? -1.745 -3.770 4.490 1.00 97.31 79 CYS A O 1
ATOM 599 N N . LEU A 1 80 ? 0.363 -3.100 4.047 1.00 97.56 80 LEU A N 1
ATOM 600 C CA . LEU A 1 80 ? 0.069 -2.560 2.728 1.00 97.56 80 LEU A CA 1
ATOM 601 C C . LEU A 1 80 ? -0.070 -3.719 1.739 1.00 97.56 80 LEU A C 1
ATOM 603 O O . LEU A 1 80 ? 0.749 -4.643 1.718 1.00 97.56 80 LEU A O 1
ATOM 607 N N . ALA A 1 81 ? -1.098 -3.664 0.907 1.00 96.56 81 ALA A N 1
ATOM 608 C CA . ALA A 1 81 ? -1.425 -4.690 -0.063 1.00 96.56 81 ALA A CA 1
ATOM 609 C C . ALA A 1 81 ? -1.884 -4.063 -1.376 1.00 96.56 81 ALA A C 1
ATOM 611 O O . ALA A 1 81 ? -2.333 -2.923 -1.423 1.00 96.56 81 ALA A O 1
ATOM 612 N N . THR A 1 82 ? -1.771 -4.829 -2.451 1.00 94.25 82 THR A N 1
ATOM 613 C CA . THR A 1 82 ? -2.276 -4.441 -3.767 1.00 94.25 82 THR A CA 1
ATOM 614 C C . THR A 1 82 ? -3.168 -5.520 -4.332 1.00 94.25 82 THR A C 1
ATOM 616 O O . THR A 1 82 ? -2.980 -6.698 -4.029 1.00 94.25 82 THR A O 1
ATOM 619 N N . LYS A 1 83 ? -4.119 -5.122 -5.166 1.00 91.31 83 LYS A N 1
ATOM 620 C CA . LYS A 1 83 ? -4.933 -6.022 -5.978 1.00 91.31 83 LYS A CA 1
ATOM 621 C C . LYS A 1 83 ? -5.236 -5.353 -7.309 1.00 91.31 83 LYS A C 1
ATOM 623 O O . LYS A 1 83 ? -5.259 -4.128 -7.379 1.00 91.31 83 LYS A O 1
ATOM 628 N N . MET A 1 84 ? -5.486 -6.148 -8.336 1.00 87.25 84 MET A N 1
ATOM 629 C CA . MET A 1 84 ? -6.074 -5.626 -9.565 1.00 87.25 84 MET A CA 1
ATOM 630 C C . MET A 1 84 ? -7.583 -5.480 -9.358 1.00 87.25 84 MET A C 1
ATOM 632 O O . MET A 1 84 ? -8.195 -6.274 -8.627 1.00 87.25 84 MET A O 1
ATOM 636 N N . CYS A 1 85 ? -8.178 -4.475 -9.984 1.00 84.56 85 CYS A N 1
ATOM 637 C CA . CYS A 1 85 ? -9.620 -4.348 -10.148 1.00 84.56 85 CYS A CA 1
ATOM 638 C C . CYS A 1 85 ? -9.920 -3.972 -11.594 1.00 84.56 85 CYS A C 1
ATOM 640 O O . CYS A 1 85 ? -9.153 -3.217 -12.176 1.00 84.56 85 CYS A O 1
ATOM 642 N N . ALA A 1 86 ? -11.005 -4.495 -12.147 1.00 82.31 86 ALA A N 1
ATOM 643 C CA . ALA A 1 86 ? -11.517 -4.082 -13.440 1.00 82.31 86 ALA A CA 1
ATOM 644 C C . ALA A 1 86 ? -12.904 -3.483 -13.278 1.00 82.31 86 ALA A C 1
ATOM 646 O O . ALA A 1 86 ? -13.727 -4.022 -12.527 1.00 82.31 86 ALA A O 1
ATOM 647 N N . HIS A 1 87 ? -13.137 -2.386 -13.987 1.00 78.06 87 HIS A N 1
ATOM 648 C CA . HIS A 1 87 ? -14.451 -1.782 -14.130 1.00 78.06 87 HIS A CA 1
ATOM 649 C C . HIS A 1 87 ? -14.970 -2.090 -15.523 1.00 78.06 87 HIS A C 1
ATOM 651 O O . HIS A 1 87 ? -14.268 -1.854 -16.502 1.00 78.06 87 HIS A O 1
ATOM 657 N N . GLY A 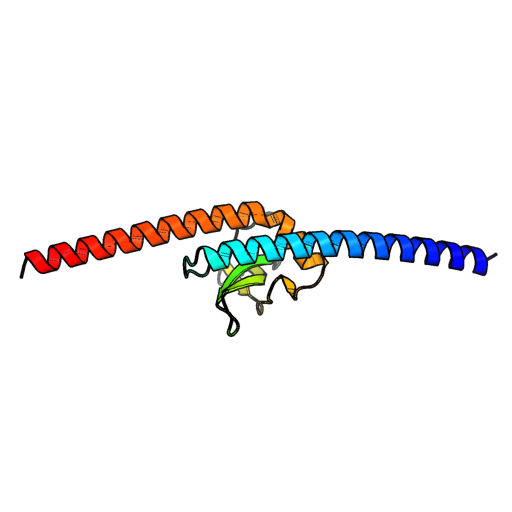1 88 ? -16.176 -2.635 -15.596 1.00 73.75 88 GLY A N 1
ATOM 658 C CA . GLY A 1 88 ? -16.901 -2.793 -16.845 1.00 73.75 88 GLY A CA 1
ATOM 659 C C . GLY A 1 88 ? -18.308 -2.239 -16.704 1.00 73.75 88 GLY A C 1
ATOM 660 O O . GLY A 1 88 ? -18.843 -2.133 -15.598 1.00 73.75 88 GLY A O 1
ATOM 661 N N . GLU A 1 89 ? -18.886 -1.880 -17.837 1.00 75.50 89 GLU A N 1
ATOM 662 C CA . GLU A 1 89 ? -20.293 -1.536 -17.962 1.00 75.50 89 GLU A CA 1
ATOM 663 C C . GLU A 1 89 ? -20.871 -2.389 -19.090 1.00 75.50 89 GLU A C 1
ATOM 665 O O . GLU A 1 89 ? -20.309 -2.447 -20.188 1.00 75.50 89 GLU A O 1
ATOM 670 N N . ASP A 1 90 ? -21.953 -3.101 -18.797 1.00 76.19 90 ASP A N 1
ATOM 671 C CA . ASP A 1 90 ? -22.716 -3.868 -19.776 1.00 76.19 90 ASP A CA 1
ATOM 672 C C . ASP A 1 90 ? -24.21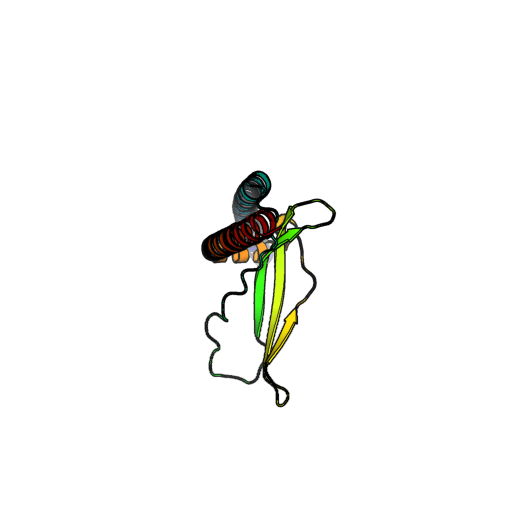7 -3.531 -19.693 1.00 76.19 90 ASP A C 1
ATOM 674 O O . ASP A 1 90 ? -24.631 -2.601 -18.997 1.00 76.19 90 ASP A O 1
ATOM 678 N N . GLU A 1 91 ? -25.052 -4.257 -20.443 1.00 76.00 91 GLU A N 1
ATOM 679 C CA . GLU A 1 91 ? -26.507 -4.047 -20.449 1.00 76.00 91 GLU A CA 1
ATOM 680 C C . GLU A 1 91 ? -27.163 -4.287 -19.068 1.00 76.00 91 GLU A C 1
ATOM 682 O O . GLU A 1 91 ? -28.289 -3.835 -18.845 1.00 76.00 91 GLU A O 1
ATOM 687 N N . GLU A 1 92 ? -26.479 -4.964 -18.136 1.00 73.88 92 GLU A N 1
ATOM 688 C CA . GLU A 1 92 ? -26.934 -5.239 -16.766 1.00 73.88 92 GLU A CA 1
ATOM 689 C C . GLU A 1 92 ? -26.442 -4.189 -15.747 1.00 73.88 92 GLU A C 1
ATOM 691 O O . GLU A 1 92 ? -26.942 -4.146 -14.616 1.00 73.88 92 GLU A O 1
ATOM 696 N N . GLY A 1 93 ? -25.528 -3.298 -16.149 1.00 70.94 93 GLY A N 1
ATOM 697 C CA . GLY A 1 93 ? -25.036 -2.160 -15.372 1.00 70.94 93 GLY A CA 1
ATOM 698 C C . GLY A 1 93 ? -23.523 -2.183 -15.138 1.00 70.94 93 GLY A C 1
ATOM 699 O O . GLY A 1 93 ? -22.765 -2.853 -15.830 1.00 70.94 93 GLY A O 1
ATOM 700 N N . THR A 1 94 ? -23.058 -1.410 -14.153 1.00 74.12 94 THR A N 1
ATOM 701 C CA . THR A 1 94 ? -21.633 -1.353 -13.795 1.00 74.12 94 THR A CA 1
ATOM 702 C C . THR A 1 94 ? -21.235 -2.549 -12.931 1.00 74.12 94 THR A C 1
ATOM 704 O O . THR A 1 94 ? -21.772 -2.738 -11.835 1.00 74.12 94 THR A O 1
ATOM 707 N N . HIS A 1 95 ? -20.223 -3.304 -13.356 1.00 74.62 95 HIS A N 1
ATOM 708 C CA . HIS A 1 95 ? -19.625 -4.382 -12.570 1.00 74.62 95 HIS A CA 1
ATOM 709 C C . HIS A 1 95 ? -18.175 -4.089 -12.190 1.00 74.62 95 HIS A C 1
ATOM 711 O O . HIS A 1 95 ? -17.384 -3.540 -12.955 1.00 74.62 95 HIS A O 1
ATOM 717 N N . ILE A 1 96 ? -17.808 -4.516 -10.978 1.00 75.94 96 ILE A N 1
ATOM 718 C CA . ILE A 1 96 ? -16.440 -4.433 -10.463 1.00 75.94 96 ILE A CA 1
ATOM 719 C C . ILE A 1 96 ? -15.913 -5.851 -10.280 1.00 75.94 96 ILE A C 1
ATOM 721 O O . ILE A 1 96 ? -16.369 -6.589 -9.402 1.00 75.94 96 ILE A O 1
ATOM 725 N N . ARG A 1 97 ? -14.911 -6.232 -11.072 1.00 79.94 97 ARG A N 1
ATOM 726 C CA . ARG A 1 97 ? -14.144 -7.462 -10.843 1.00 79.94 97 ARG A CA 1
ATOM 727 C C . ARG A 1 97 ? -12.928 -7.131 -9.999 1.00 79.94 97 ARG A C 1
ATOM 729 O O . ARG A 1 97 ? -12.242 -6.146 -10.239 1.00 79.94 97 ARG A O 1
ATOM 736 N N . SER A 1 98 ? -12.649 -7.945 -8.988 1.00 80.38 98 SER A N 1
ATOM 737 C CA . SER A 1 98 ? -11.480 -7.763 -8.130 1.00 80.38 98 SER A CA 1
ATOM 738 C C . SER A 1 98 ? -10.743 -9.081 -7.980 1.00 80.38 98 SER A C 1
ATOM 740 O O . SER A 1 98 ? -11.345 -10.108 -7.667 1.00 80.38 98 SER A O 1
ATOM 742 N N . TRP A 1 99 ? -9.433 -9.046 -8.207 1.00 84.00 99 TRP A N 1
ATOM 743 C CA . TRP A 1 99 ? -8.573 -10.213 -8.061 1.00 84.00 99 TRP A CA 1
ATOM 744 C C . TRP A 1 99 ? -8.029 -10.340 -6.635 1.00 84.00 99 TRP A C 1
ATOM 746 O O . TRP A 1 99 ? -8.169 -9.447 -5.795 1.00 84.00 99 TRP A O 1
ATOM 756 N N . SER A 1 100 ? -7.377 -11.474 -6.362 1.00 88.19 100 SER A N 1
ATOM 757 C CA . SER A 1 100 ? -6.706 -11.726 -5.088 1.00 88.19 100 SER A CA 1
ATOM 758 C C . SER A 1 100 ? -5.692 -10.632 -4.765 1.00 88.19 100 SER A C 1
ATOM 760 O O . SER A 1 100 ? -4.897 -10.224 -5.617 1.00 88.19 100 SER A O 1
ATOM 762 N N . TRP A 1 101 ? -5.679 -10.206 -3.508 1.00 92.44 101 TRP A N 1
ATOM 763 C CA . TRP A 1 101 ? -4.701 -9.252 -3.015 1.00 92.44 101 TRP A CA 1
ATOM 764 C C . TRP A 1 101 ? -3.348 -9.914 -2.737 1.00 92.44 101 TRP A C 1
ATOM 766 O O . TRP A 1 101 ? -3.256 -11.108 -2.455 1.00 92.44 101 TRP A O 1
ATOM 776 N N . ASN A 1 102 ? -2.291 -9.106 -2.767 1.00 93.38 102 ASN A N 1
ATOM 777 C CA . ASN A 1 102 ? -0.927 -9.498 -2.440 1.00 93.38 102 ASN A CA 1
ATOM 778 C C . ASN A 1 102 ? -0.285 -8.454 -1.515 1.00 93.38 102 ASN A C 1
ATOM 780 O O . ASN A 1 102 ? -0.425 -7.257 -1.784 1.00 93.38 102 ASN A O 1
ATOM 784 N N . PRO A 1 103 ? 0.458 -8.858 -0.462 1.00 96.56 103 PRO A N 1
ATOM 785 C CA . PRO A 1 103 ? 1.260 -7.924 0.324 1.00 96.56 103 PRO A CA 1
ATOM 786 C C . PRO A 1 103 ? 2.194 -7.118 -0.580 1.00 96.56 103 PRO A C 1
ATOM 788 O O . PRO A 1 103 ? 2.935 -7.698 -1.376 1.00 96.56 103 PRO A O 1
ATOM 791 N N . LEU A 1 104 ? 2.204 -5.795 -0.431 1.00 96.56 104 LEU A N 1
ATOM 792 C CA . LEU A 1 104 ? 2.914 -4.893 -1.337 1.00 96.56 104 LEU A CA 1
ATOM 793 C C . LEU A 1 104 ? 4.421 -5.191 -1.383 1.00 96.56 104 LEU A C 1
ATOM 795 O O . LEU A 1 104 ? 5.015 -5.231 -2.454 1.00 96.56 104 LEU A O 1
ATOM 799 N N . LEU A 1 105 ? 5.040 -5.494 -0.238 1.00 96.25 105 LEU A N 1
ATOM 800 C CA . LEU A 1 105 ? 6.461 -5.866 -0.170 1.00 96.25 105 LEU A CA 1
ATOM 801 C C . LEU A 1 105 ? 6.797 -7.184 -0.886 1.00 96.25 105 LEU A C 1
ATOM 803 O O . LEU A 1 105 ? 7.954 -7.414 -1.229 1.00 96.25 105 LEU A O 1
ATOM 807 N N . LYS A 1 106 ? 5.801 -8.043 -1.121 1.00 95.12 106 LYS A N 1
ATOM 808 C CA . LYS A 1 106 ? 5.951 -9.298 -1.871 1.00 95.12 106 LYS A CA 1
ATOM 809 C C . LYS A 1 106 ? 5.556 -9.154 -3.343 1.00 95.12 106 LYS A C 1
ATOM 811 O O . LYS A 1 106 ? 5.740 -10.097 -4.106 1.00 95.12 106 LYS A O 1
ATOM 816 N N . ALA A 1 107 ? 5.030 -7.998 -3.745 1.00 93.38 107 ALA A N 1
ATOM 817 C CA . ALA A 1 107 ? 4.599 -7.747 -5.111 1.00 93.38 107 ALA A CA 1
ATOM 818 C C . ALA A 1 107 ? 5.796 -7.556 -6.073 1.00 93.38 107 ALA A C 1
ATOM 820 O O . ALA A 1 107 ? 6.910 -7.200 -5.637 1.00 93.38 107 ALA A O 1
ATOM 821 N N . PRO A 1 108 ? 5.582 -7.751 -7.392 1.00 92.81 108 PRO A N 1
ATOM 822 C CA . PRO A 1 108 ? 6.565 -7.423 -8.420 1.00 92.81 108 PRO A CA 1
ATOM 823 C C . PRO A 1 108 ? 7.122 -6.000 -8.272 1.00 92.81 108 PRO A C 1
ATOM 825 O O . PRO A 1 108 ? 6.468 -5.101 -7.740 1.00 92.81 108 PRO A O 1
ATOM 828 N N . ARG A 1 109 ? 8.361 -5.781 -8.737 1.00 92.25 109 ARG A N 1
ATOM 829 C CA . ARG A 1 109 ? 9.040 -4.473 -8.621 1.00 92.25 109 ARG A CA 1
ATOM 830 C C . ARG A 1 109 ? 8.221 -3.346 -9.244 1.00 92.25 109 ARG A C 1
ATOM 832 O O . ARG A 1 109 ? 8.105 -2.289 -8.641 1.00 92.25 109 ARG A O 1
ATOM 839 N N . GLU A 1 110 ? 7.648 -3.598 -10.413 1.00 90.31 110 GLU A N 1
ATOM 840 C CA . GLU A 1 110 ? 6.811 -2.642 -11.140 1.00 90.31 110 GLU A CA 1
ATOM 841 C C . GLU A 1 110 ? 5.584 -2.242 -10.318 1.00 90.31 110 GLU A C 1
ATOM 843 O O . GLU A 1 110 ? 5.350 -1.056 -10.115 1.00 90.31 110 GLU A O 1
ATOM 848 N N . THR A 1 111 ? 4.894 -3.214 -9.715 1.00 92.12 111 THR A N 1
ATOM 849 C CA . THR A 1 111 ? 3.768 -2.971 -8.803 1.00 92.12 111 THR A CA 1
ATOM 850 C C . THR A 1 111 ? 4.166 -2.114 -7.604 1.00 92.12 111 THR A C 1
ATOM 852 O O . THR A 1 111 ? 3.439 -1.201 -7.227 1.00 92.12 111 THR A O 1
ATOM 855 N N . ARG A 1 112 ? 5.336 -2.371 -7.005 1.00 94.00 112 ARG A N 1
ATOM 856 C CA . ARG A 1 112 ? 5.849 -1.559 -5.889 1.00 94.00 112 ARG A CA 1
ATOM 857 C C . ARG A 1 112 ? 6.157 -0.122 -6.299 1.00 94.00 112 ARG A C 1
ATOM 859 O O . ARG A 1 112 ? 5.872 0.797 -5.535 1.00 94.00 112 ARG A O 1
ATOM 866 N N . ILE A 1 113 ? 6.727 0.068 -7.486 1.00 90.06 113 ILE A N 1
ATOM 867 C CA . ILE A 1 113 ? 7.012 1.396 -8.040 1.00 90.06 113 ILE A CA 1
ATOM 868 C C . ILE A 1 113 ? 5.704 2.147 -8.306 1.00 90.06 113 ILE A C 1
ATOM 870 O O . ILE A 1 113 ? 5.588 3.305 -7.914 1.00 90.06 113 ILE A O 1
ATOM 874 N N . GLU A 1 114 ? 4.714 1.489 -8.907 1.00 89.50 114 GLU A N 1
ATOM 875 C CA . GLU A 1 114 ? 3.415 2.101 -9.190 1.00 89.50 114 GLU A CA 1
ATOM 876 C C . GLU A 1 114 ? 2.664 2.458 -7.904 1.00 89.50 114 GLU A C 1
ATOM 878 O O . GLU A 1 114 ? 2.199 3.584 -7.740 1.00 89.50 114 GLU A O 1
ATOM 883 N N . ALA A 1 115 ? 2.655 1.554 -6.922 1.00 92.19 115 ALA A N 1
ATOM 884 C CA . ALA A 1 115 ? 2.072 1.814 -5.610 1.00 92.19 115 ALA A CA 1
ATOM 885 C C . ALA A 1 115 ? 2.690 3.045 -4.927 1.00 92.19 115 ALA A C 1
ATOM 887 O O . ALA A 1 115 ? 1.976 3.812 -4.285 1.00 92.19 115 ALA A O 1
ATOM 888 N N . LEU A 1 116 ? 4.001 3.273 -5.080 1.00 93.12 116 LEU A N 1
ATOM 889 C CA . LEU A 1 116 ? 4.656 4.471 -4.547 1.00 93.12 116 LEU A CA 1
ATOM 890 C C . LEU A 1 116 ? 4.197 5.762 -5.235 1.00 93.12 116 LEU A C 1
ATOM 892 O O . LEU A 1 116 ? 4.133 6.792 -4.566 1.00 93.12 116 LEU A O 1
ATOM 896 N N . ARG A 1 117 ? 3.837 5.725 -6.526 1.00 91.38 117 ARG A N 1
ATOM 897 C CA . ARG A 1 117 ? 3.285 6.898 -7.230 1.00 91.38 117 ARG A CA 1
ATOM 898 C C . ARG A 1 117 ? 1.930 7.311 -6.662 1.00 91.38 117 ARG A C 1
ATOM 900 O O . ARG A 1 117 ? 1.675 8.501 -6.500 1.00 91.38 117 ARG A O 1
ATOM 907 N N . ILE A 1 118 ? 1.086 6.338 -6.318 1.00 91.06 118 ILE A N 1
ATOM 908 C CA . ILE A 1 118 ? -0.256 6.585 -5.768 1.00 91.06 118 ILE A CA 1
ATOM 909 C C . ILE A 1 118 ? -0.286 6.697 -4.236 1.00 91.06 118 ILE A C 1
ATOM 911 O O . ILE A 1 118 ? -1.304 7.104 -3.675 1.00 91.06 118 ILE A O 1
ATOM 915 N N . MET A 1 119 ? 0.823 6.399 -3.552 1.00 94.44 119 MET A N 1
ATOM 916 C CA . MET A 1 119 ? 0.923 6.392 -2.089 1.00 94.44 119 MET A CA 1
ATOM 917 C C . MET A 1 119 ? 0.453 7.698 -1.425 1.00 94.44 119 MET A C 1
ATOM 919 O O . MET A 1 119 ? -0.317 7.606 -0.471 1.00 94.44 119 MET A O 1
ATOM 923 N N . PRO A 1 120 ? 0.821 8.911 -1.894 1.00 94.56 120 PRO A N 1
ATOM 924 C CA . PRO A 1 120 ? 0.351 10.141 -1.253 1.00 94.56 120 PRO A CA 1
ATOM 925 C C . PRO A 1 120 ? -1.176 10.289 -1.295 1.00 94.56 120 PRO A C 1
ATOM 927 O O . PRO A 1 120 ? -1.789 10.637 -0.288 1.00 94.56 120 PRO A O 1
ATOM 930 N N . LYS A 1 121 ? -1.802 9.958 -2.435 1.00 91.94 121 LYS A N 1
ATOM 931 C CA . LYS A 1 121 ? -3.268 9.966 -2.579 1.00 91.94 121 LYS A CA 1
ATOM 932 C C . LYS A 1 121 ? -3.915 8.907 -1.684 1.00 91.94 121 LYS A C 1
ATOM 934 O O . LYS A 1 121 ? -4.908 9.189 -1.020 1.00 91.94 121 LYS A O 1
ATOM 939 N N . PHE A 1 122 ? -3.318 7.715 -1.614 1.00 94.12 122 PHE A N 1
ATOM 940 C CA . PHE A 1 122 ? -3.766 6.653 -0.714 1.00 94.12 122 PHE A CA 1
ATOM 941 C C . PHE A 1 122 ? -3.756 7.113 0.750 1.00 94.12 122 PHE A C 1
ATOM 943 O O . PHE A 1 122 ? -4.775 6.977 1.424 1.00 94.12 122 PHE A O 1
ATOM 950 N N . LEU A 1 123 ? -2.661 7.712 1.228 1.00 95.31 123 LEU A N 1
ATOM 951 C CA . LEU A 1 123 ? -2.551 8.190 2.611 1.00 95.31 123 LEU A CA 1
ATOM 952 C C . LEU A 1 123 ? -3.599 9.264 2.939 1.00 95.31 123 LEU A C 1
ATOM 954 O O . LEU A 1 123 ? -4.229 9.182 3.990 1.00 95.31 123 LEU A O 1
ATOM 958 N N . ALA A 1 124 ? -3.853 10.202 2.023 1.00 93.94 124 ALA A N 1
ATOM 959 C CA . ALA A 1 124 ? -4.912 11.199 2.192 1.00 93.94 124 ALA A CA 1
ATOM 960 C C . ALA A 1 124 ? -6.312 10.556 2.255 1.00 93.94 124 ALA A C 1
ATOM 962 O O . ALA A 1 124 ? -7.128 10.897 3.109 1.00 93.94 124 ALA A O 1
ATOM 963 N N . SER A 1 125 ? -6.589 9.575 1.387 1.00 93.94 125 SER A N 1
ATOM 964 C CA . SER A 1 125 ? -7.868 8.850 1.414 1.00 93.94 125 SER A CA 1
ATOM 965 C C . SER A 1 125 ? -8.052 8.034 2.702 1.00 93.94 125 SER A C 1
ATOM 967 O O . SER A 1 125 ? -9.156 7.959 3.242 1.00 93.94 125 SER A O 1
ATOM 969 N N . LEU A 1 126 ? -6.963 7.460 3.223 1.00 94.44 126 LEU A N 1
ATOM 970 C CA . LEU A 1 126 ? -6.954 6.709 4.471 1.00 94.44 126 LEU A CA 1
ATOM 971 C C . LEU A 1 126 ? -7.233 7.626 5.666 1.00 94.44 126 LEU A C 1
ATOM 973 O O . LEU A 1 126 ? -8.020 7.261 6.534 1.00 94.44 126 LEU A O 1
ATOM 977 N N . GLU A 1 127 ? -6.643 8.822 5.694 1.00 95.06 127 GLU A N 1
ATOM 978 C CA . GLU A 1 127 ? -6.933 9.831 6.716 1.00 95.06 127 GLU A CA 1
ATOM 979 C C . GLU A 1 127 ? -8.425 10.186 6.742 1.00 95.06 127 GLU A C 1
ATOM 981 O O . GLU A 1 127 ? -9.050 10.131 7.803 1.00 95.06 127 GLU A O 1
ATOM 986 N N . GLY A 1 128 ? -9.027 10.456 5.579 1.00 93.38 128 GLY A N 1
ATOM 987 C CA . GLY A 1 128 ? -10.466 10.718 5.482 1.00 93.38 128 GLY A CA 1
ATOM 988 C C . GLY A 1 128 ? -11.313 9.553 6.005 1.00 93.38 128 GLY A C 1
ATOM 989 O O . GLY A 1 128 ? -12.287 9.756 6.736 1.00 93.38 128 GLY A O 1
ATOM 990 N N . ARG A 1 129 ? -10.910 8.311 5.710 1.00 94.00 129 ARG A N 1
ATOM 991 C CA . ARG A 1 129 ? -11.585 7.112 6.220 1.00 94.00 129 ARG A CA 1
ATOM 992 C C . ARG A 1 129 ? -11.467 6.977 7.744 1.00 94.00 129 ARG A C 1
ATOM 994 O O . ARG A 1 129 ? -12.448 6.602 8.387 1.00 94.00 129 ARG A O 1
ATOM 1001 N N . ILE A 1 130 ? -10.309 7.305 8.321 1.00 95.25 130 ILE A N 1
ATOM 1002 C CA . ILE A 1 130 ? -10.097 7.332 9.776 1.00 95.25 130 ILE A CA 1
ATOM 1003 C C . ILE A 1 130 ? -10.997 8.388 10.422 1.00 95.25 130 ILE A C 1
ATOM 1005 O O . ILE A 1 130 ? -11.720 8.067 11.361 1.00 95.25 130 ILE A O 1
ATOM 1009 N N . GLN A 1 131 ? -11.021 9.614 9.894 1.00 96.38 131 GLN A N 1
ATOM 1010 C CA . GLN A 1 131 ? -11.872 10.693 10.409 1.00 96.38 131 GLN A CA 1
ATOM 1011 C C . GLN A 1 131 ? -13.354 10.297 10.396 1.00 96.38 131 GLN A C 1
ATOM 1013 O O . GLN A 1 131 ? -14.052 10.454 11.398 1.00 96.38 131 GLN A O 1
ATOM 1018 N N . GLN A 1 132 ? -13.820 9.695 9.298 1.00 94.88 132 GLN A N 1
ATOM 1019 C CA . GLN A 1 132 ? -15.186 9.187 9.196 1.00 94.88 132 GLN A CA 1
ATOM 1020 C C . GLN A 1 132 ? -15.485 8.115 10.256 1.00 94.88 132 GLN A C 1
ATOM 1022 O O . GLN A 1 132 ? -16.537 8.160 10.896 1.00 94.88 132 GLN A O 1
ATOM 1027 N N . ALA A 1 133 ? -14.581 7.148 10.443 1.00 95.06 133 ALA A N 1
ATOM 1028 C CA . ALA A 1 133 ? -14.746 6.095 11.441 1.00 95.06 133 ALA A CA 1
ATOM 1029 C C . ALA A 1 133 ? -14.803 6.672 12.866 1.00 95.06 133 ALA A C 1
ATOM 1031 O O . ALA A 1 133 ? -15.660 6.270 13.653 1.00 95.06 133 ALA A O 1
ATOM 1032 N N . THR A 1 134 ? -13.961 7.661 13.174 1.00 96.62 134 THR A N 1
ATOM 1033 C CA . THR A 1 134 ? -13.976 8.374 14.458 1.00 96.62 134 THR A CA 1
ATOM 1034 C C . THR A 1 134 ? -15.334 9.023 14.717 1.00 96.62 134 THR A C 1
ATOM 1036 O O . THR A 1 134 ? -15.962 8.729 15.734 1.00 96.62 134 THR A O 1
ATOM 1039 N N . SER A 1 135 ? -15.855 9.813 13.771 1.00 97.19 135 SER A N 1
ATOM 1040 C CA . SER A 1 135 ? -17.161 10.470 13.933 1.00 97.19 135 SER A CA 1
ATOM 1041 C C . SER A 1 135 ? -18.316 9.473 14.100 1.00 97.19 135 SER A C 1
ATOM 1043 O O . SER A 1 135 ? -19.261 9.724 14.855 1.00 97.19 135 SER A O 1
ATOM 1045 N N . GLN A 1 136 ? -18.252 8.321 13.420 1.00 96.38 136 GLN A N 1
ATOM 1046 C CA . GLN A 1 136 ? -19.238 7.245 13.569 1.00 96.38 136 GLN A CA 1
ATOM 1047 C C . GLN A 1 136 ? -19.227 6.657 14.986 1.00 96.38 136 GLN A C 1
ATOM 1049 O O . GLN A 1 136 ? -20.295 6.467 15.576 1.00 96.38 136 GLN A O 1
ATOM 1054 N N . VAL A 1 137 ? -18.040 6.404 15.546 1.00 96.38 137 VAL A N 1
ATOM 1055 C CA . VAL A 1 137 ? -17.885 5.885 16.913 1.00 96.38 137 VAL A CA 1
ATOM 1056 C C . VAL A 1 137 ? -18.377 6.901 17.941 1.00 96.38 137 VAL A C 1
ATOM 1058 O O . VAL A 1 137 ? -19.174 6.543 18.807 1.00 96.38 137 VAL A O 1
ATOM 1061 N N . GLU A 1 138 ? -17.979 8.168 17.827 1.00 97.25 138 GLU A N 1
ATOM 1062 C CA . GLU A 1 138 ? -18.410 9.237 18.740 1.00 97.25 138 GLU A CA 1
ATOM 1063 C C . GLU A 1 138 ? -19.936 9.381 18.767 1.00 97.25 138 GLU A C 1
ATOM 1065 O O . GLU A 1 138 ? -20.551 9.385 19.836 1.00 97.25 138 GLU A O 1
ATOM 1070 N N . THR A 1 139 ? -20.564 9.402 17.588 1.00 97.12 139 THR A N 1
ATOM 1071 C CA . THR A 1 139 ? -22.026 9.477 17.459 1.00 97.12 139 THR A CA 1
ATOM 1072 C C . THR A 1 139 ? -22.711 8.270 18.106 1.00 97.12 139 THR A C 1
ATOM 1074 O O . THR A 1 139 ? -23.733 8.414 18.781 1.00 97.12 139 THR A O 1
ATOM 1077 N N . ALA A 1 140 ? -22.174 7.063 17.903 1.00 96.44 140 ALA A N 1
ATOM 1078 C CA . ALA A 1 140 ? -22.734 5.845 18.481 1.00 96.44 140 ALA A CA 1
ATOM 1079 C C . ALA A 1 140 ? -22.638 5.843 20.016 1.00 96.44 140 ALA A C 1
ATOM 1081 O O . ALA A 1 140 ? -23.610 5.502 20.692 1.00 96.44 140 ALA A O 1
ATOM 1082 N N . VAL A 1 141 ? -21.501 6.279 20.567 1.00 96.88 141 VAL A N 1
ATOM 1083 C CA . VAL A 1 141 ? -21.289 6.397 22.016 1.00 96.88 141 VAL A CA 1
ATOM 1084 C C . VAL A 1 141 ? -22.264 7.399 22.635 1.00 96.88 141 VAL A C 1
ATOM 1086 O O . VAL A 1 141 ? -22.902 7.078 23.637 1.00 96.88 141 VAL A O 1
ATOM 1089 N N . GLN A 1 142 ? -22.445 8.572 22.019 1.00 95.69 142 GLN A N 1
ATOM 1090 C CA . GLN A 1 142 ? -23.389 9.587 22.502 1.00 95.69 142 GLN A CA 1
ATOM 1091 C C . GLN A 1 142 ? -24.831 9.066 22.539 1.00 95.69 142 GLN A C 1
ATOM 1093 O O . GLN A 1 142 ? -25.519 9.220 23.546 1.00 95.69 142 GLN A O 1
ATOM 1098 N N . LYS A 1 143 ? -25.281 8.388 21.475 1.00 95.00 143 LYS A N 1
ATOM 1099 C CA . LYS A 1 143 ? -26.630 7.797 21.422 1.00 95.00 143 LYS A CA 1
ATOM 1100 C C . LYS A 1 143 ? -26.855 6.768 22.530 1.00 95.00 143 LYS A C 1
ATOM 1102 O O . LYS A 1 143 ? -27.921 6.752 23.138 1.00 95.00 143 LYS A O 1
ATOM 1107 N N . LEU A 1 144 ? -25.860 5.924 22.805 1.00 94.00 144 LEU A N 1
ATOM 1108 C CA . LEU A 1 144 ? -25.948 4.921 23.869 1.00 94.00 144 LEU A CA 1
ATOM 1109 C C . LEU A 1 144 ? -25.937 5.539 25.273 1.00 94.00 144 LEU A C 1
ATOM 1111 O O . LEU A 1 144 ? -26.569 4.986 26.170 1.00 94.00 144 LEU A O 1
ATOM 1115 N N . ALA A 1 145 ? -25.234 6.656 25.473 1.00 93.06 145 ALA A N 1
ATOM 1116 C CA . ALA A 1 145 ? -25.234 7.375 26.745 1.00 93.06 145 ALA A CA 1
ATOM 1117 C C . ALA A 1 145 ? -26.622 7.957 27.060 1.00 93.06 145 ALA A C 1
ATOM 1119 O O . ALA A 1 145 ? -27.155 7.689 28.133 1.00 93.06 145 ALA A O 1
ATOM 1120 N N . LEU A 1 146 ? -27.251 8.635 26.095 1.00 90.88 146 LEU A N 1
ATOM 1121 C CA . LEU A 1 146 ? -28.588 9.223 26.265 1.00 90.88 146 LEU A CA 1
ATOM 1122 C C . LEU A 1 146 ? -29.657 8.163 26.586 1.00 90.88 146 LEU A C 1
ATOM 1124 O O . LEU A 1 146 ? -30.464 8.338 27.492 1.00 90.88 146 LEU A O 1
ATOM 1128 N N . GLN A 1 147 ? -29.603 7.001 25.928 1.00 86.00 147 GLN A N 1
ATOM 1129 C CA . GLN A 1 147 ? -30.532 5.889 26.188 1.00 86.00 147 GLN A CA 1
ATOM 1130 C C . GLN A 1 147 ? -30.399 5.261 27.587 1.00 86.00 147 GLN A C 1
ATOM 1132 O O . GLN A 1 147 ? -31.286 4.515 28.006 1.00 86.00 147 GLN A O 1
ATOM 1137 N N . ARG A 1 148 ? -29.285 5.494 28.292 1.00 77.00 148 ARG A N 1
ATOM 1138 C CA . ARG A 1 148 ? -29.091 5.041 29.679 1.00 77.00 148 ARG A CA 1
ATOM 1139 C C . ARG A 1 148 ? -29.640 6.027 30.703 1.00 77.00 148 ARG A C 1
ATOM 1141 O O . ARG A 1 148 ? -29.911 5.602 31.814 1.00 77.00 148 ARG A O 1
ATOM 1148 N N . GLU A 1 149 ? -29.783 7.298 30.343 1.00 75.69 149 GLU A N 1
ATOM 1149 C CA . GLU A 1 149 ? -30.320 8.341 31.226 1.00 75.69 149 GLU A CA 1
ATOM 1150 C C . GLU A 1 149 ? -31.860 8.376 31.208 1.00 75.69 149 GLU A C 1
ATOM 1152 O O . GLU A 1 149 ? -32.478 8.874 32.144 1.00 75.69 149 GLU A O 1
ATOM 1157 N N . GLU A 1 150 ? -32.486 7.802 30.174 1.00 66.12 150 GLU A N 1
ATOM 1158 C CA . GLU A 1 150 ? -33.946 7.691 30.021 1.00 66.12 150 GLU A CA 1
ATOM 1159 C C . GLU A 1 150 ? -34.557 6.417 30.652 1.00 66.12 150 GLU A C 1
ATOM 1161 O O . GLU A 1 150 ? -35.776 6.234 30.600 1.00 66.12 150 GLU A O 1
ATOM 1166 N N . LYS A 1 151 ? -33.736 5.526 31.228 1.00 53.00 151 LYS A N 1
ATOM 1167 C CA . LYS A 1 151 ? -34.160 4.285 31.905 1.00 53.00 151 LYS A CA 1
ATOM 1168 C C . LYS A 1 151 ? -33.898 4.339 33.402 1.00 53.00 151 LYS A C 1
ATOM 1170 O O . LYS A 1 151 ? -34.760 3.816 34.141 1.00 53.00 151 LYS A O 1
#

Radius of gyration: 22.17 Å; Cα contacts (8 Å, |Δi|>4): 142; chains: 1; bounding box: 67×25×67 Å

Secondary structure (DSSP, 8-state)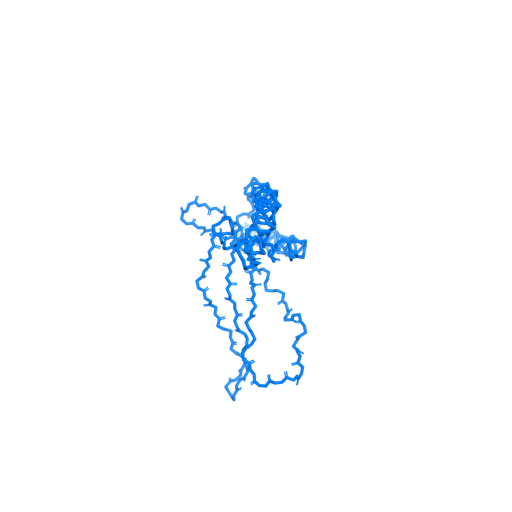:
-HHHHHHHHHHHHHHHHHHHHHHHHHHHHHHHHHHHHHHHTT----EEE--S-TT--SS-SS-EEEEEEEEEEETTEEEEEEEEEEEEEETTEEEEEEPPPEEGGGS-HHHHHHHHHHHHHHHHHHHHHHHHHHHHHHHHHHHHHHHHH--

Solvent-accessible surface area (backbone atoms only — not comparable to full-atom values): 8775 Å² total; per-residue (Å²): 121,66,65,64,54,50,52,52,53,50,55,51,51,52,53,51,50,51,51,52,50,56,53,49,51,53,50,49,52,52,53,51,52,52,39,50,54,57,52,72,65,61,76,88,68,74,48,65,47,72,64,74,70,84,69,77,63,93,73,68,98,58,68,53,77,42,84,34,47,28,37,40,79,50,98,92,40,72,40,47,27,34,26,49,34,29,47,37,74,57,100,92,42,80,46,78,50,72,56,80,71,42,52,37,93,76,44,55,69,66,56,44,55,52,48,59,72,49,38,68,60,38,53,54,53,48,52,54,52,49,54,53,52,50,55,53,52,54,53,50,53,53,56,56,53,56,62,60,75,78,107

pLDDT: mean 86.93, std 14.56, range [37.72, 98.25]

Nearest PDB structures (foldseek):
  8ast-assembly1_D  TM=4.034E-01  e=5.545E-01  Rhizobium sp. AAP43
  5uwa-assembly2_B  TM=3.540E-01  e=1.101E+00  Escherichia coli K-12
  8ojg-assembly1_G  TM=2.676E-01  e=7.575E-01  Escherichia coli
  7qoo-assembly1_P  TM=3.829E-01  e=5.241E+00  Homo sapiens
  8xcj-assembly1_F  TM=3.384E-01  e=3.836E+00  Escherichia phage Lambda